Protein AF-A0A351AUH6-F1 (afdb_monomer_lite)

pLDDT: mean 73.46, std 10.76, range [46.72, 92.88]

Secondary structure (DSSP, 8-state):
-HHHHHHHHHHHHHHHTTSS-----HHHHHHHHT-HHHHHH-----HHHHHHHHHT----HHHHHHHHHHHHHHHHHHHHTS--

Radius of gyration: 15.94 Å; chains: 1; bounding box: 40×28×33 Å

Sequence (84 aa):
ISFYTFQAMSYVIDVYRNDTSVQKNPVYFGTYVALFPQLIAGPIVRYRDIADQLENRHENVAQFASGIKLFTVGLAKKVLLANQ

Structure (mmCIF, N/CA/C/O backbone):
data_AF-A0A351AUH6-F1
#
_entry.id   AF-A0A351AUH6-F1
#
loop_
_atom_site.group_PDB
_atom_site.id
_atom_site.type_symbol
_atom_site.label_atom_id
_atom_site.label_alt_id
_atom_site.label_comp_id
_atom_site.label_asym_id
_atom_site.label_entity_id
_atom_site.label_seq_id
_atom_site.pdbx_PDB_ins_code
_atom_site.Cartn_x
_atom_site.Cartn_y
_atom_site.Cartn_z
_atom_site.occupancy
_atom_site.B_iso_or_equiv
_atom_site.auth_seq_id
_atom_site.auth_comp_id
_atom_site.auth_asym_id
_atom_site.auth_atom_id
_atom_site.pdbx_PDB_model_num
ATOM 1 N N . ILE A 1 1 ? 9.752 7.291 8.031 1.00 62.38 1 ILE A N 1
ATOM 2 C CA . ILE A 1 1 ? 9.099 7.744 9.288 1.00 62.38 1 ILE A CA 1
ATOM 3 C C . ILE A 1 1 ? 7.991 8.753 8.988 1.00 62.38 1 ILE A C 1
ATOM 5 O O . ILE A 1 1 ? 6.862 8.485 9.363 1.00 62.38 1 ILE A O 1
ATOM 9 N N . SER A 1 2 ? 8.252 9.826 8.233 1.00 68.31 2 SER A N 1
ATOM 10 C CA . SER A 1 2 ? 7.240 10.855 7.922 1.00 68.31 2 SER A CA 1
ATOM 11 C C . SER A 1 2 ? 5.965 10.329 7.236 1.00 68.31 2 SER A C 1
ATOM 13 O O . SER A 1 2 ? 4.868 10.763 7.566 1.00 68.31 2 SER A O 1
ATOM 15 N N . PHE A 1 3 ? 6.073 9.346 6.333 1.00 71.25 3 PHE A N 1
ATOM 16 C CA . PHE A 1 3 ? 4.897 8.721 5.705 1.00 71.25 3 PHE A CA 1
ATOM 17 C C . PHE A 1 3 ? 3.997 7.987 6.710 1.00 71.25 3 PHE A C 1
ATOM 19 O O . PHE A 1 3 ? 2.787 8.191 6.697 1.00 71.25 3 PHE A O 1
ATOM 26 N N . TYR A 1 4 ? 4.584 7.223 7.638 1.00 69.44 4 TYR A N 1
ATOM 27 C CA . TYR A 1 4 ? 3.835 6.537 8.697 1.00 69.44 4 TYR A CA 1
ATOM 28 C C . TYR A 1 4 ? 3.041 7.522 9.554 1.00 69.44 4 TYR A C 1
ATOM 30 O O . TYR A 1 4 ? 1.876 7.283 9.862 1.00 69.44 4 TYR A O 1
ATOM 38 N N . THR A 1 5 ? 3.654 8.650 9.919 1.00 74.88 5 THR A N 1
ATOM 39 C CA . THR A 1 5 ? 2.987 9.661 10.742 1.00 74.88 5 THR A CA 1
ATOM 40 C C . THR A 1 5 ? 1.848 10.343 9.990 1.00 74.88 5 THR A C 1
ATOM 42 O O . THR A 1 5 ? 0.779 10.523 10.565 1.00 74.88 5 THR A O 1
ATOM 45 N N . PHE A 1 6 ? 2.020 10.665 8.703 1.00 75.25 6 PHE A N 1
ATOM 46 C CA . PHE A 1 6 ? 0.937 11.245 7.901 1.00 75.25 6 PHE A CA 1
ATOM 47 C C . PHE A 1 6 ? -0.228 10.269 7.709 1.00 75.25 6 PHE A C 1
ATOM 49 O O . PHE A 1 6 ? -1.382 10.668 7.841 1.00 75.25 6 PHE A O 1
ATOM 56 N N . GLN A 1 7 ? 0.060 8.988 7.476 1.00 70.88 7 GLN A N 1
ATOM 57 C CA . GLN A 1 7 ? -0.962 7.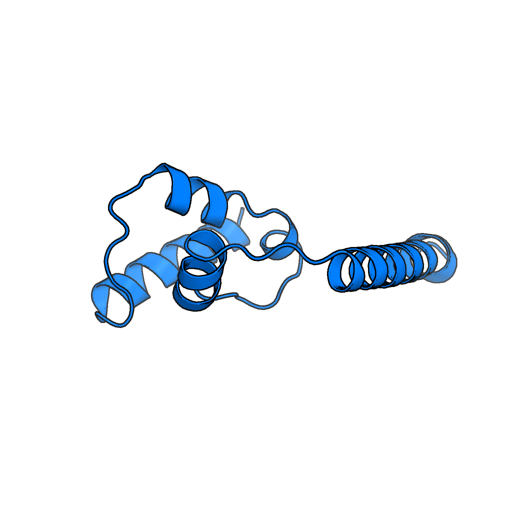957 7.301 1.00 70.88 7 GLN A CA 1
ATOM 58 C C . GLN A 1 7 ? -1.738 7.688 8.601 1.00 70.88 7 GLN A C 1
ATOM 60 O O . GLN A 1 7 ? -2.966 7.590 8.576 1.00 70.88 7 GLN A O 1
ATOM 65 N N . ALA A 1 8 ? -1.044 7.637 9.743 1.00 74.25 8 ALA A N 1
ATOM 66 C CA . ALA A 1 8 ? -1.669 7.484 11.055 1.00 74.25 8 ALA A CA 1
ATOM 67 C C . ALA A 1 8 ? -2.537 8.698 11.426 1.00 74.25 8 ALA A C 1
ATOM 69 O O . ALA A 1 8 ? -3.665 8.524 11.883 1.00 74.25 8 ALA A O 1
ATOM 70 N N . MET A 1 9 ? -2.054 9.924 11.183 1.00 78.75 9 MET A N 1
ATOM 71 C CA . MET A 1 9 ? -2.845 11.138 11.412 1.00 78.75 9 MET A CA 1
ATOM 72 C C . MET A 1 9 ? -4.079 11.191 10.509 1.00 78.75 9 MET A C 1
ATOM 74 O O . MET A 1 9 ? -5.162 11.489 11.002 1.00 78.75 9 MET A O 1
ATOM 78 N N . SER A 1 10 ? -3.945 10.853 9.220 1.00 74.50 10 SER A N 1
ATOM 79 C CA . SER A 1 10 ? -5.086 10.796 8.296 1.00 74.50 10 SER A CA 1
ATOM 80 C C . SER A 1 10 ? -6.150 9.818 8.787 1.00 74.50 10 SER A C 1
ATOM 82 O O . SER A 1 10 ? -7.319 10.176 8.838 1.00 74.50 10 SER A O 1
ATOM 84 N N . TYR A 1 11 ? -5.752 8.622 9.234 1.00 72.31 11 TYR A N 1
ATOM 85 C CA . TYR A 1 11 ? -6.690 7.634 9.769 1.00 72.31 11 TYR A CA 1
ATOM 86 C C . TYR A 1 11 ? -7.434 8.145 11.013 1.00 72.31 11 TYR A C 1
ATOM 88 O O . TYR A 1 11 ? -8.651 8.008 11.103 1.00 72.31 11 TYR A O 1
ATOM 96 N N . VAL A 1 12 ? -6.728 8.778 11.956 1.00 78.38 12 VAL A N 1
ATOM 97 C CA . VAL A 1 12 ? -7.354 9.352 13.161 1.00 78.38 12 VAL A CA 1
ATOM 98 C C . VAL A 1 12 ? -8.329 10.479 12.803 1.00 78.38 12 VAL A C 1
ATOM 100 O O . VAL A 1 12 ? -9.410 10.554 13.384 1.00 78.38 12 VAL A O 1
ATOM 103 N N . ILE A 1 13 ? -7.982 11.329 11.831 1.00 78.88 13 ILE A N 1
ATOM 104 C CA . ILE A 1 13 ? -8.847 12.416 11.349 1.00 78.88 13 ILE A CA 1
ATOM 105 C C . ILE A 1 13 ? -10.096 11.860 10.645 1.00 78.88 13 ILE A C 1
ATOM 107 O O . ILE A 1 13 ? -11.197 12.345 10.906 1.00 78.88 13 ILE A O 1
ATOM 111 N N . ASP A 1 14 ? -9.950 10.836 9.804 1.00 72.62 14 ASP A N 1
ATOM 112 C CA . ASP A 1 14 ? -11.061 10.212 9.071 1.00 72.62 14 ASP A CA 1
ATOM 113 C C . ASP A 1 14 ? -12.033 9.485 10.019 1.00 72.62 14 ASP A C 1
ATOM 115 O O . ASP A 1 14 ? -13.252 9.555 9.843 1.00 72.62 14 ASP A O 1
ATOM 119 N N . VAL A 1 15 ? -11.511 8.850 11.075 1.00 77.25 15 VAL A N 1
ATOM 120 C CA . VAL A 1 15 ? -12.319 8.264 12.157 1.00 77.25 15 VAL A CA 1
ATOM 121 C C . VAL A 1 15 ? -13.037 9.353 12.956 1.00 77.25 15 VAL A C 1
ATOM 123 O O . VAL A 1 15 ? -14.226 9.222 13.238 1.00 77.25 15 VAL A O 1
ATOM 126 N N . TYR A 1 16 ? -12.351 10.450 13.293 1.00 74.75 16 TYR A N 1
ATOM 127 C CA . TYR A 1 16 ? -12.957 11.578 14.008 1.00 74.75 16 TYR A CA 1
ATOM 128 C C . TYR A 1 16 ? -14.091 12.240 13.205 1.00 74.75 16 TYR A C 1
ATOM 130 O O . TYR A 1 16 ? -15.087 12.674 13.779 1.00 74.75 16 TYR A O 1
ATOM 138 N N . ARG A 1 17 ? -13.973 12.278 11.872 1.00 76.69 17 ARG A N 1
ATOM 139 C CA . ARG A 1 17 ? -15.000 12.800 10.957 1.00 76.69 17 ARG A CA 1
ATOM 140 C C . ARG A 1 17 ? -16.162 11.837 10.689 1.00 76.69 17 ARG A C 1
ATOM 142 O O . ARG A 1 17 ? -17.081 12.222 9.976 1.00 76.69 17 ARG A O 1
ATOM 149 N N . ASN A 1 18 ? -16.157 10.626 11.261 1.00 67.06 18 ASN A N 1
ATOM 150 C CA . ASN A 1 18 ? -17.100 9.541 10.943 1.00 67.06 18 ASN A CA 1
ATOM 151 C C . ASN A 1 18 ? -17.126 9.138 9.451 1.00 67.06 18 ASN A C 1
ATOM 153 O O . ASN A 1 18 ? -18.053 8.458 9.016 1.00 67.06 18 ASN A O 1
ATOM 157 N N . ASP A 1 19 ? -16.104 9.492 8.665 1.00 63.53 19 ASP A N 1
ATOM 158 C CA . ASP A 1 19 ? -16.015 9.108 7.247 1.00 63.53 19 ASP A CA 1
ATOM 159 C C . ASP A 1 19 ? -15.638 7.624 7.074 1.00 63.53 19 ASP A C 1
ATOM 161 O O . ASP A 1 19 ? -15.840 7.032 6.010 1.00 63.53 19 ASP A O 1
ATOM 165 N N . THR A 1 20 ? -15.073 7.007 8.119 1.00 61.81 20 THR A N 1
ATOM 166 C CA . THR A 1 20 ? -14.658 5.598 8.140 1.00 61.81 20 THR A CA 1
ATOM 167 C C . THR A 1 20 ? -14.982 4.959 9.492 1.00 61.81 20 THR A C 1
ATOM 169 O O . THR A 1 20 ? -14.705 5.530 10.545 1.00 61.81 20 THR A O 1
ATOM 172 N N . SER A 1 21 ? -15.552 3.751 9.481 1.00 63.66 21 SER A N 1
ATOM 173 C CA . SER A 1 21 ? -15.851 2.990 10.699 1.00 63.66 21 SER A CA 1
ATOM 174 C C . SER A 1 21 ? -14.574 2.567 11.427 1.00 63.66 21 SER A C 1
ATOM 176 O O . SER A 1 21 ? -13.649 2.049 10.795 1.00 63.66 21 SER A O 1
ATOM 178 N N . VAL A 1 22 ? -14.551 2.710 12.758 1.00 64.75 22 VAL A N 1
ATOM 179 C CA . VAL A 1 22 ? -13.431 2.255 13.600 1.00 64.75 22 VAL A CA 1
ATOM 180 C C . VAL A 1 22 ? -13.159 0.778 13.354 1.00 64.75 22 VAL A C 1
ATOM 182 O O . VAL A 1 22 ? -14.023 -0.075 13.573 1.00 64.75 22 VAL A O 1
ATOM 185 N N . GLN A 1 23 ? -11.935 0.471 12.944 1.00 63.97 23 GLN A N 1
ATOM 186 C CA . GLN A 1 23 ? -11.519 -0.906 12.745 1.00 63.97 23 GLN A CA 1
ATOM 187 C C . GLN A 1 23 ? -11.193 -1.565 14.066 1.00 63.97 23 GLN A C 1
ATOM 189 O O . GLN A 1 23 ? -10.277 -1.168 14.781 1.00 63.97 23 GLN A O 1
ATOM 194 N N . LYS A 1 24 ? -11.992 -2.580 14.388 1.00 66.38 24 LYS A N 1
ATOM 195 C CA . LYS A 1 24 ? -11.934 -3.292 15.667 1.00 66.38 24 LYS A CA 1
ATOM 196 C C . LYS A 1 24 ? -10.875 -4.394 15.679 1.00 66.38 24 LYS A C 1
ATOM 198 O O . LYS A 1 24 ? -10.547 -4.898 16.747 1.00 66.38 24 LYS A O 1
ATOM 203 N N . ASN A 1 25 ? -10.346 -4.774 14.512 1.00 72.38 25 ASN A N 1
ATOM 204 C CA . ASN A 1 25 ? -9.345 -5.825 14.395 1.00 72.38 25 ASN A CA 1
ATOM 205 C C . ASN A 1 25 ? -7.935 -5.222 14.223 1.00 72.38 25 ASN A C 1
ATOM 207 O O . ASN A 1 25 ? -7.648 -4.633 13.174 1.00 72.38 25 ASN A O 1
ATOM 211 N N . PRO A 1 26 ? -7.031 -5.400 15.204 1.00 71.19 26 PRO A N 1
ATOM 212 C CA . PRO A 1 26 ? -5.670 -4.877 15.124 1.00 71.19 26 PRO A CA 1
ATOM 213 C C . PRO A 1 26 ? -4.847 -5.503 13.990 1.00 71.19 26 PRO A C 1
ATOM 215 O O . PRO A 1 26 ? -3.890 -4.884 13.536 1.00 71.19 26 PRO A O 1
ATOM 218 N N . VAL A 1 27 ? -5.218 -6.691 13.493 1.00 74.25 27 VAL A N 1
ATOM 219 C CA . VAL A 1 27 ? -4.527 -7.355 12.376 1.00 74.25 27 VAL A CA 1
ATOM 220 C C . VAL A 1 27 ? -4.745 -6.592 11.071 1.00 74.25 27 VAL A C 1
ATOM 222 O O . VAL A 1 27 ? -3.773 -6.279 10.394 1.00 74.25 27 VAL A O 1
ATOM 225 N N . TYR A 1 28 ? -5.987 -6.214 10.749 1.00 69.88 28 TYR A N 1
ATOM 226 C CA . TYR A 1 28 ? -6.281 -5.444 9.532 1.00 69.88 28 TYR A CA 1
ATOM 227 C C . TYR A 1 28 ? -5.637 -4.055 9.566 1.00 69.88 28 TYR A C 1
ATOM 229 O O . TYR A 1 28 ? -5.068 -3.607 8.570 1.00 69.88 28 TYR A O 1
ATOM 237 N N . PHE A 1 29 ? -5.637 -3.413 10.738 1.00 72.12 29 PHE A N 1
ATOM 238 C CA . PHE A 1 29 ? -4.920 -2.156 10.937 1.00 72.12 29 PHE A CA 1
ATOM 239 C C . PHE A 1 29 ? -3.401 -2.328 10.785 1.00 72.12 29 PHE A C 1
ATOM 241 O O . PHE A 1 29 ?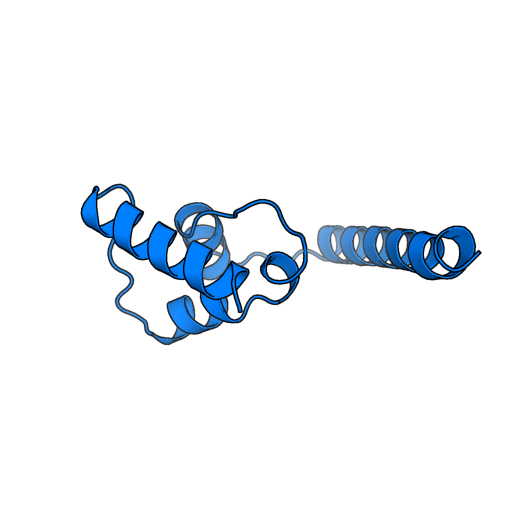 -2.750 -1.537 10.106 1.00 72.12 29 PHE A O 1
ATOM 248 N N . GLY A 1 30 ? -2.833 -3.393 11.357 1.00 72.25 30 GLY A N 1
ATOM 249 C CA . GLY A 1 30 ? -1.417 -3.724 11.220 1.00 72.25 30 GLY A CA 1
ATOM 250 C C . GLY A 1 30 ? -1.010 -3.966 9.766 1.00 72.25 30 GLY A C 1
ATOM 251 O O . GLY A 1 30 ? 0.003 -3.431 9.326 1.00 72.25 30 GLY A O 1
ATOM 252 N N . THR A 1 31 ? -1.816 -4.698 8.993 1.00 73.81 31 THR A N 1
ATOM 253 C CA . THR A 1 31 ? -1.573 -4.934 7.560 1.00 73.81 31 THR A CA 1
ATOM 254 C C . THR A 1 31 ? -1.650 -3.645 6.744 1.00 73.81 31 THR A C 1
ATOM 256 O O . THR A 1 31 ? -0.825 -3.452 5.855 1.00 73.81 31 THR A O 1
ATOM 259 N N . TYR A 1 32 ? -2.578 -2.740 7.069 1.00 70.50 32 TYR A N 1
ATOM 260 C CA . TYR A 1 32 ? -2.664 -1.415 6.449 1.00 70.50 32 TYR A CA 1
ATOM 261 C C . TYR A 1 32 ? -1.410 -0.569 6.714 1.00 70.50 32 TYR A C 1
ATOM 263 O O . TYR A 1 32 ? -0.819 -0.026 5.782 1.00 70.50 32 TYR A O 1
AT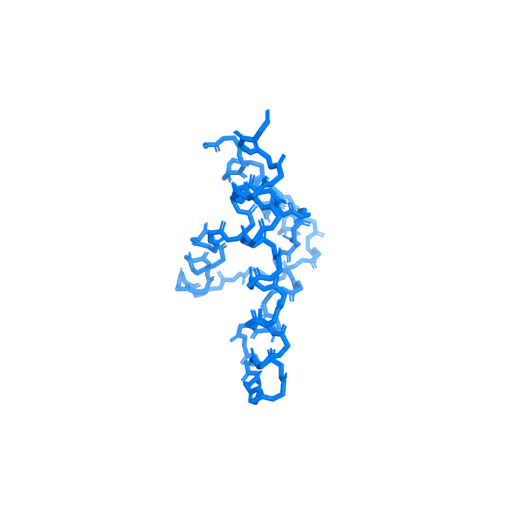OM 271 N N . VAL A 1 33 ? -0.967 -0.498 7.973 1.00 69.12 33 VAL A N 1
ATOM 272 C CA . VAL A 1 33 ? 0.224 0.276 8.364 1.00 69.12 33 VAL A CA 1
ATOM 273 C C . VAL A 1 33 ? 1.512 -0.350 7.818 1.00 69.12 33 VAL A C 1
ATOM 275 O O . VAL A 1 33 ? 2.447 0.371 7.485 1.00 69.12 33 VAL A O 1
ATOM 278 N N . ALA A 1 34 ? 1.576 -1.678 7.701 1.00 70.19 34 ALA A N 1
ATOM 279 C CA . ALA A 1 34 ? 2.745 -2.408 7.210 1.00 70.19 34 ALA A CA 1
ATOM 280 C C . ALA A 1 34 ? 2.790 -2.570 5.676 1.00 70.19 34 ALA A C 1
ATOM 282 O O . ALA A 1 34 ? 3.714 -3.205 5.158 1.00 70.19 34 ALA A O 1
ATOM 283 N N . LEU A 1 35 ? 1.824 -2.018 4.928 1.00 70.81 35 LEU A N 1
ATOM 284 C CA . LEU A 1 35 ? 1.753 -2.157 3.473 1.00 70.81 35 LEU A CA 1
ATOM 285 C C . LEU A 1 35 ? 2.855 -1.328 2.779 1.00 70.81 35 LEU A C 1
ATOM 287 O O . LEU A 1 35 ? 2.683 -0.170 2.398 1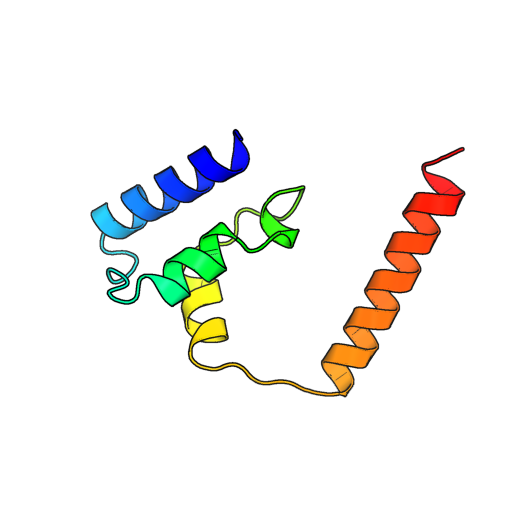.00 70.81 35 LEU A O 1
ATOM 291 N N . PHE A 1 36 ? 4.012 -1.961 2.584 1.00 60.66 36 PHE A N 1
ATOM 292 C CA . PHE A 1 36 ? 5.249 -1.366 2.058 1.00 60.66 36 PHE A CA 1
ATOM 293 C C . PHE A 1 36 ? 5.134 -0.554 0.744 1.00 60.66 36 PHE A C 1
ATOM 295 O O . PHE A 1 36 ? 5.803 0.477 0.643 1.00 60.66 36 PHE A O 1
ATOM 302 N N . PRO A 1 37 ? 4.289 -0.915 -0.248 1.00 55.88 37 PRO A N 1
ATOM 303 C CA . PRO A 1 37 ? 4.145 -0.144 -1.488 1.00 55.88 37 PRO A CA 1
ATOM 304 C C . PRO A 1 37 ? 3.687 1.305 -1.273 1.00 55.88 37 PRO A C 1
ATOM 306 O O . PRO A 1 37 ? 4.076 2.196 -2.025 1.00 55.88 37 PRO A O 1
ATOM 309 N N . GLN A 1 38 ? 2.888 1.559 -0.234 1.00 56.62 38 GLN A N 1
ATOM 310 C CA . GLN A 1 38 ? 2.372 2.897 0.079 1.00 56.62 38 GLN A CA 1
ATOM 311 C C . GLN A 1 38 ? 3.370 3.734 0.877 1.00 56.62 38 GLN A C 1
ATOM 313 O O . GLN A 1 38 ? 3.325 4.959 0.844 1.00 56.62 38 GLN A O 1
ATOM 318 N N . LEU A 1 39 ? 4.312 3.072 1.547 1.00 54.38 39 LEU A N 1
ATOM 319 C CA . LEU A 1 39 ? 5.245 3.689 2.482 1.00 54.38 39 LEU A CA 1
ATOM 320 C C . LEU A 1 39 ? 6.435 4.383 1.812 1.00 54.38 39 LEU A C 1
ATOM 322 O O . LEU A 1 39 ? 7.124 5.162 2.471 1.00 54.38 39 LEU A O 1
ATOM 326 N N . ILE A 1 40 ? 6.694 4.096 0.532 1.00 52.44 40 ILE A N 1
ATOM 327 C CA . ILE A 1 40 ? 7.900 4.571 -0.162 1.00 52.44 40 ILE A CA 1
ATOM 328 C C . ILE A 1 40 ? 7.590 5.667 -1.185 1.00 52.44 40 ILE A C 1
ATOM 330 O O . ILE A 1 40 ? 8.354 6.626 -1.258 1.00 52.44 40 ILE A O 1
ATOM 334 N N . ALA A 1 41 ? 6.509 5.549 -1.971 1.00 46.72 41 ALA A N 1
ATOM 335 C CA . ALA A 1 41 ? 6.156 6.532 -3.010 1.00 46.72 41 ALA A CA 1
ATOM 336 C C . ALA A 1 41 ? 4.768 6.295 -3.655 1.00 46.72 41 ALA A C 1
ATOM 338 O O . ALA A 1 41 ? 4.600 6.511 -4.856 1.00 46.72 41 ALA A O 1
ATOM 339 N N . GLY A 1 42 ? 3.779 5.795 -2.907 1.00 57.19 42 GLY A N 1
ATOM 340 C CA . GLY A 1 42 ? 2.415 5.620 -3.424 1.00 57.19 42 GLY A CA 1
ATOM 341 C C . GLY A 1 42 ? 1.545 6.869 -3.213 1.00 57.19 42 GLY A C 1
ATOM 342 O O . GLY A 1 42 ? 1.818 7.633 -2.285 1.00 57.19 42 GLY A O 1
ATOM 343 N N . PRO A 1 43 ? 0.485 7.096 -4.020 1.00 55.03 43 PRO A N 1
ATOM 344 C CA . PRO A 1 43 ? -0.558 8.064 -3.668 1.00 55.03 43 PRO A CA 1
ATOM 345 C C . PRO A 1 43 ? -1.081 7.766 -2.255 1.00 55.03 43 PRO A C 1
ATOM 347 O O . PRO A 1 43 ? -1.107 6.605 -1.854 1.00 55.03 43 PRO A O 1
ATOM 350 N N . ILE A 1 44 ? -1.478 8.795 -1.497 1.00 61.28 44 ILE A N 1
ATOM 351 C CA . ILE A 1 44 ? -2.032 8.622 -0.144 1.00 61.28 44 ILE A CA 1
ATOM 352 C C . ILE A 1 44 ? -3.324 7.806 -0.273 1.00 61.28 44 ILE A C 1
ATOM 354 O O . ILE A 1 44 ? -4.370 8.341 -0.634 1.00 61.28 44 ILE A O 1
ATOM 358 N N . VAL A 1 45 ? -3.236 6.494 -0.049 1.00 61.28 45 VAL A N 1
ATOM 359 C CA . VAL A 1 45 ? -4.385 5.593 -0.141 1.00 61.28 45 VAL A CA 1
ATOM 360 C C . VAL A 1 45 ? -5.153 5.683 1.167 1.00 61.28 45 VAL A C 1
ATOM 362 O O . VAL A 1 45 ? -4.580 5.531 2.246 1.00 61.28 45 VAL A O 1
ATOM 365 N N . ARG A 1 46 ? -6.454 5.957 1.076 1.00 65.31 46 ARG A N 1
ATOM 366 C CA . ARG A 1 46 ? -7.320 6.036 2.250 1.00 65.31 46 ARG A CA 1
ATOM 367 C C . ARG A 1 46 ? -7.634 4.641 2.754 1.00 65.31 46 ARG A C 1
ATOM 369 O O . ARG A 1 46 ? -7.828 3.713 1.972 1.00 65.31 46 ARG A O 1
ATOM 376 N N . TYR A 1 47 ? -7.760 4.519 4.070 1.00 66.94 47 TYR A N 1
ATOM 377 C CA . TYR A 1 47 ? -8.061 3.251 4.721 1.00 66.94 47 TYR A CA 1
ATOM 378 C C . TYR A 1 47 ? -9.318 2.575 4.147 1.00 66.94 47 TYR A C 1
ATOM 380 O O . TYR A 1 47 ? -9.306 1.372 3.905 1.00 66.94 47 TYR A O 1
ATOM 388 N N . ARG A 1 48 ? -10.376 3.348 3.868 1.00 67.44 48 ARG A N 1
ATOM 389 C CA . ARG A 1 48 ? -11.652 2.839 3.340 1.00 67.44 48 ARG A CA 1
ATOM 390 C C . ARG A 1 48 ? -11.501 2.062 2.028 1.00 67.44 48 ARG A C 1
ATOM 392 O O . ARG A 1 48 ? -12.120 1.019 1.873 1.00 67.44 48 ARG A O 1
ATOM 399 N N . ASP A 1 49 ? -10.634 2.531 1.134 1.00 69.00 49 ASP A N 1
ATOM 400 C CA . ASP A 1 49 ? -10.427 1.915 -0.182 1.00 69.00 49 ASP A CA 1
ATOM 401 C C . ASP A 1 49 ? -9.686 0.565 -0.079 1.00 69.00 49 ASP A C 1
ATOM 403 O O . ASP A 1 49 ? -9.809 -0.286 -0.960 1.00 69.00 49 ASP A O 1
ATOM 407 N N . ILE A 1 50 ? -8.920 0.357 1.001 1.00 71.62 50 ILE A N 1
ATOM 408 C CA . ILE A 1 50 ? -8.191 -0.894 1.267 1.00 71.62 50 ILE A CA 1
ATOM 409 C C . ILE A 1 50 ? -8.997 -1.827 2.165 1.00 71.62 50 ILE A C 1
ATOM 411 O O . ILE A 1 50 ? -8.885 -3.037 2.016 1.00 71.62 50 ILE A O 1
ATOM 415 N N . ALA A 1 51 ? -9.813 -1.293 3.075 1.00 71.88 51 ALA A N 1
ATOM 416 C CA . ALA A 1 51 ? -10.656 -2.079 3.970 1.00 71.88 51 ALA A CA 1
ATOM 417 C C . ALA A 1 51 ? -11.522 -3.072 3.184 1.00 71.88 51 ALA A C 1
ATOM 419 O O . ALA A 1 51 ? -11.472 -4.268 3.461 1.00 71.88 51 ALA A O 1
ATOM 420 N N . ASP A 1 52 ? -12.197 -2.592 2.136 1.00 70.88 52 ASP A N 1
ATOM 421 C CA . ASP A 1 52 ? -13.028 -3.432 1.271 1.00 70.88 52 ASP A CA 1
ATOM 422 C C . ASP A 1 52 ? -12.202 -4.488 0.518 1.00 70.88 52 ASP A C 1
ATOM 424 O O . ASP A 1 52 ? -12.660 -5.614 0.335 1.00 70.88 52 ASP A O 1
ATOM 428 N N . GLN A 1 53 ? -10.967 -4.162 0.115 1.00 70.75 53 GLN A N 1
ATOM 429 C CA . GLN A 1 53 ? -10.064 -5.092 -0.582 1.00 70.75 53 GLN A CA 1
ATOM 430 C C . GLN A 1 53 ? -9.429 -6.132 0.354 1.00 70.75 53 GLN A C 1
ATOM 432 O O . GLN A 1 53 ? -9.125 -7.244 -0.077 1.00 70.75 53 GLN A O 1
ATOM 437 N N . LEU A 1 54 ? -9.213 -5.779 1.623 1.00 71.94 54 LEU A N 1
ATOM 438 C CA . LEU A 1 54 ? -8.733 -6.677 2.675 1.00 71.94 54 LEU A CA 1
ATOM 439 C C . LEU A 1 54 ? -9.833 -7.648 3.109 1.00 71.94 54 LEU A C 1
ATOM 441 O O . LEU A 1 54 ? -9.553 -8.827 3.316 1.00 71.94 54 LEU A O 1
ATOM 445 N N . GLU A 1 55 ? -11.065 -7.156 3.236 1.00 72.00 55 GLU A N 1
ATOM 446 C CA . GLU A 1 55 ? -12.220 -7.951 3.652 1.00 72.00 55 GLU A CA 1
ATOM 447 C C . GLU A 1 55 ? -12.737 -8.846 2.513 1.00 72.00 55 GLU A C 1
ATOM 449 O O . GLU A 1 55 ? -13.031 -10.018 2.742 1.00 72.00 55 GLU A O 1
ATOM 454 N N . ASN A 1 56 ? -12.743 -8.350 1.269 1.00 72.06 56 ASN A N 1
ATOM 455 C CA . ASN A 1 56 ? -13.175 -9.083 0.072 1.00 72.06 56 ASN A CA 1
ATOM 456 C C . ASN A 1 56 ? -12.018 -9.295 -0.917 1.00 72.06 56 ASN A C 1
ATOM 458 O O . ASN A 1 56 ? -12.043 -8.834 -2.060 1.00 72.06 56 ASN A O 1
ATOM 462 N N . ARG A 1 57 ? -10.969 -9.998 -0.480 1.00 70.06 57 ARG A N 1
ATOM 463 C CA . ARG A 1 57 ? -9.799 -10.272 -1.324 1.00 70.06 57 ARG A CA 1
ATOM 464 C C . ARG A 1 57 ? -10.141 -11.239 -2.463 1.00 70.06 57 ARG A C 1
ATOM 466 O O . ARG A 1 57 ? -10.379 -12.423 -2.228 1.00 70.06 57 ARG A O 1
ATOM 473 N N . HIS A 1 58 ? -10.062 -10.758 -3.702 1.00 74.25 58 HIS A N 1
ATOM 474 C CA . HIS A 1 58 ? -10.164 -11.578 -4.910 1.00 74.25 58 HIS A CA 1
ATOM 475 C C . HIS A 1 58 ? -8.806 -11.672 -5.608 1.00 74.25 58 HIS A C 1
ATOM 477 O O . HIS A 1 58 ? -8.239 -10.664 -6.016 1.00 74.25 58 HIS A O 1
ATOM 483 N N . GLU A 1 59 ? -8.299 -12.892 -5.772 1.00 74.56 59 GLU A N 1
ATOM 484 C CA . GLU A 1 59 ? -7.047 -13.162 -6.481 1.00 74.56 59 GLU A CA 1
ATOM 485 C C . GLU A 1 59 ? -7.361 -13.676 -7.891 1.00 74.56 59 GLU A C 1
ATOM 487 O O . GLU A 1 59 ? -8.078 -14.666 -8.050 1.00 74.56 59 GLU A O 1
ATOM 492 N N . ASN A 1 60 ? -6.823 -13.026 -8.925 1.00 85.62 60 ASN A N 1
ATOM 493 C CA . ASN A 1 60 ? -6.972 -13.461 -10.314 1.00 85.62 60 ASN A CA 1
ATOM 494 C C . ASN A 1 60 ? -5.600 -13.627 -10.979 1.00 85.62 60 ASN A C 1
ATOM 496 O O . ASN A 1 60 ? -4.770 -12.717 -10.969 1.00 85.62 60 ASN A O 1
ATOM 500 N N . VAL A 1 61 ? -5.390 -14.768 -11.639 1.00 86.75 61 VAL A N 1
ATOM 501 C CA . VAL A 1 61 ? -4.169 -15.079 -12.400 1.00 86.75 61 VAL A CA 1
ATOM 502 C C . VAL A 1 61 ? -3.877 -14.022 -13.473 1.00 86.75 61 VAL A C 1
ATOM 504 O O . VAL A 1 61 ? -2.721 -13.664 -13.689 1.00 86.75 61 VAL A O 1
ATOM 507 N N . ALA A 1 62 ? -4.908 -13.458 -14.109 1.00 87.38 62 ALA A N 1
ATOM 508 C CA . ALA A 1 62 ? -4.744 -12.386 -15.090 1.00 87.38 62 ALA A CA 1
ATOM 509 C C . ALA A 1 62 ? -4.202 -11.091 -14.455 1.00 87.38 62 ALA A C 1
ATOM 511 O O . ALA A 1 62 ? -3.322 -10.438 -15.023 1.00 87.38 62 ALA A O 1
ATOM 512 N N . GLN A 1 63 ? -4.683 -10.738 -13.258 1.00 84.00 63 GLN A N 1
ATOM 513 C CA . GLN A 1 63 ? -4.184 -9.580 -12.512 1.00 84.00 63 GLN A CA 1
ATOM 514 C C . GLN A 1 63 ? -2.750 -9.812 -12.035 1.00 84.00 63 GLN A C 1
ATOM 516 O O . GLN A 1 63 ? -1.918 -8.913 -12.147 1.00 84.00 63 GLN A O 1
ATOM 521 N N . PHE A 1 64 ? -2.431 -11.033 -11.603 1.00 86.25 64 PHE A N 1
ATOM 522 C CA . PHE A 1 64 ? -1.076 -11.418 -11.220 1.00 86.25 64 PHE A CA 1
ATOM 523 C C . PHE A 1 64 ? -0.087 -11.305 -12.391 1.00 86.25 64 PHE A C 1
ATOM 525 O O . PHE A 1 64 ? 0.962 -10.672 -12.260 1.00 86.25 64 PHE A O 1
ATOM 532 N N . ALA A 1 65 ? -0.442 -11.831 -13.568 1.00 89.50 65 ALA A N 1
ATOM 533 C CA . ALA A 1 65 ? 0.383 -11.726 -14.772 1.00 89.50 65 ALA A CA 1
ATOM 534 C C . ALA A 1 65 ? 0.610 -10.262 -15.194 1.00 89.50 65 ALA A C 1
ATOM 536 O O . ALA A 1 65 ? 1.731 -9.871 -15.532 1.00 89.50 65 ALA A O 1
ATOM 537 N N . SER A 1 66 ? -0.434 -9.429 -15.120 1.00 88.31 66 SER A N 1
ATOM 538 C CA . SER A 1 66 ? -0.314 -7.988 -15.363 1.00 88.31 66 SER A CA 1
ATOM 539 C C . SER A 1 66 ? 0.597 -7.305 -14.334 1.00 88.31 66 SER A C 1
ATOM 541 O O . SER A 1 66 ? 1.416 -6.462 -14.703 1.00 88.31 66 SER A O 1
ATOM 543 N N . GLY A 1 67 ? 0.498 -7.692 -13.059 1.00 86.50 67 GLY A N 1
ATOM 544 C CA . GLY A 1 67 ? 1.348 -7.197 -11.976 1.00 86.50 67 GLY A CA 1
ATOM 545 C C . GLY A 1 67 ? 2.825 -7.519 -12.197 1.00 86.50 67 GLY A C 1
ATOM 546 O O . GLY A 1 67 ? 3.660 -6.620 -12.113 1.00 86.50 67 GLY A O 1
ATOM 547 N N . ILE A 1 68 ? 3.144 -8.762 -12.578 1.00 90.81 68 ILE A N 1
ATOM 548 C CA . ILE A 1 68 ? 4.514 -9.170 -12.926 1.00 90.81 68 ILE A CA 1
ATOM 549 C C . ILE A 1 68 ? 5.037 -8.342 -14.095 1.00 90.81 68 ILE A C 1
ATOM 551 O O . ILE A 1 68 ? 6.133 -7.799 -14.012 1.00 90.81 68 ILE A O 1
ATOM 555 N N . LYS A 1 69 ? 4.253 -8.188 -15.168 1.00 90.62 69 LYS A N 1
ATOM 556 C CA . LYS A 1 69 ? 4.664 -7.387 -16.328 1.00 90.62 69 LYS A CA 1
ATOM 557 C C . LYS A 1 69 ? 4.999 -5.949 -15.924 1.00 90.62 69 LYS A C 1
ATOM 559 O O . LYS A 1 69 ? 6.033 -5.422 -16.335 1.00 90.62 69 LYS A O 1
ATOM 564 N N . LEU A 1 70 ? 4.142 -5.316 -15.120 1.00 88.62 70 LEU A N 1
ATOM 565 C CA . LEU A 1 70 ? 4.360 -3.951 -14.644 1.00 88.62 70 LEU A CA 1
ATOM 566 C C . LEU A 1 70 ? 5.606 -3.861 -13.753 1.00 88.62 70 LEU A C 1
ATOM 568 O O . LEU A 1 70 ? 6.413 -2.946 -13.924 1.00 88.62 70 LEU A O 1
ATOM 572 N N . PHE A 1 71 ? 5.793 -4.835 -12.861 1.00 89.31 71 PHE A N 1
ATOM 573 C CA . PHE A 1 71 ? 6.968 -4.936 -12.002 1.00 89.31 71 PHE A CA 1
ATOM 574 C C . PHE A 1 71 ? 8.256 -5.076 -12.8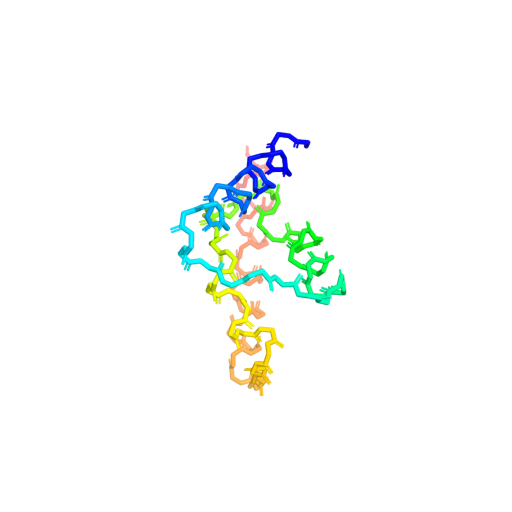18 1.00 89.31 71 PHE A C 1
ATOM 576 O O . PHE A 1 71 ? 9.187 -4.303 -12.617 1.00 89.31 71 PHE A O 1
ATOM 583 N N . THR A 1 72 ? 8.303 -5.994 -13.788 1.00 92.88 72 THR A N 1
ATOM 584 C CA . THR A 1 72 ? 9.475 -6.208 -14.647 1.00 92.88 72 THR A CA 1
ATOM 585 C C . THR A 1 72 ? 9.822 -4.957 -15.451 1.00 92.88 72 THR A C 1
ATOM 587 O O . THR A 1 72 ? 10.991 -4.585 -15.522 1.00 92.88 72 THR A O 1
ATOM 590 N N . VAL A 1 73 ? 8.829 -4.258 -16.014 1.00 91.19 73 VAL A N 1
ATOM 591 C CA . VAL A 1 73 ? 9.060 -3.000 -16.747 1.00 91.19 73 VAL A CA 1
ATOM 592 C C . VAL A 1 73 ? 9.558 -1.894 -15.815 1.00 91.19 73 VAL A C 1
ATOM 594 O O . VAL A 1 73 ? 10.492 -1.173 -16.167 1.00 91.19 73 VAL A O 1
ATOM 597 N N . GLY A 1 74 ? 8.962 -1.747 -14.629 1.00 87.44 74 GLY A N 1
ATOM 598 C CA . GLY A 1 74 ? 9.401 -0.771 -13.628 1.00 87.44 74 GLY A CA 1
ATOM 599 C C . GLY A 1 74 ? 10.827 -1.037 -13.147 1.00 87.44 74 GLY A C 1
ATOM 600 O O . GLY A 1 74 ? 11.641 -0.115 -13.088 1.00 87.44 74 GLY A O 1
ATOM 601 N N . LEU A 1 75 ? 11.151 -2.306 -12.889 1.00 88.06 75 LEU A N 1
ATOM 602 C CA . LEU A 1 75 ? 12.484 -2.750 -12.497 1.00 88.06 75 LEU A CA 1
ATOM 603 C C . LEU A 1 75 ? 13.505 -2.479 -13.606 1.00 88.06 75 LEU A C 1
ATOM 605 O O . LEU A 1 75 ? 14.549 -1.893 -13.336 1.00 88.06 75 LEU A O 1
ATOM 609 N N . ALA A 1 76 ? 13.184 -2.826 -14.854 1.00 91.06 76 ALA A N 1
ATOM 610 C CA . ALA A 1 76 ? 14.046 -2.556 -16.000 1.00 91.06 76 ALA A CA 1
ATOM 611 C C . ALA A 1 76 ? 14.323 -1.054 -16.152 1.00 91.06 76 ALA A C 1
ATOM 613 O O . ALA A 1 76 ? 15.475 -0.655 -16.281 1.00 91.06 76 ALA A O 1
ATOM 614 N N . LYS A 1 77 ? 13.295 -0.199 -16.051 1.00 86.94 77 LYS A N 1
ATOM 615 C CA . LYS A 1 77 ? 13.477 1.262 -16.073 1.00 86.94 77 LYS A CA 1
ATOM 616 C C . LYS A 1 77 ? 14.371 1.746 -14.930 1.00 86.94 77 LYS 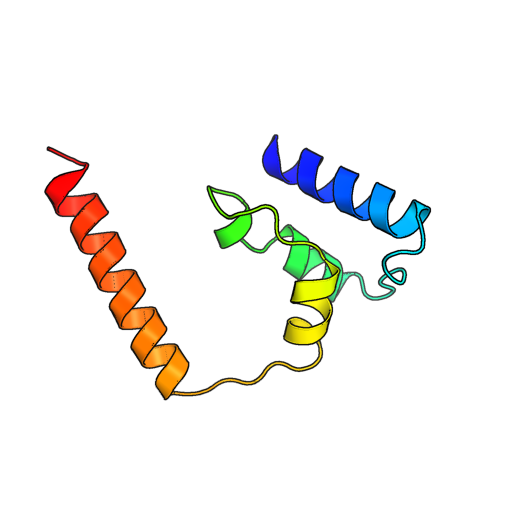A C 1
ATOM 618 O O . LYS A 1 77 ? 15.250 2.570 -15.159 1.00 86.94 77 LYS A O 1
ATOM 623 N N . LYS A 1 78 ? 14.174 1.235 -13.711 1.00 87.50 78 LYS A N 1
ATOM 624 C CA . LYS A 1 78 ? 14.967 1.643 -12.545 1.00 87.50 78 LYS A CA 1
ATOM 625 C C . LYS A 1 78 ? 16.436 1.236 -12.677 1.00 87.50 78 LYS A C 1
ATOM 627 O O . LYS A 1 78 ? 17.305 2.038 -12.368 1.00 87.50 78 LYS A O 1
ATOM 632 N N . VAL A 1 79 ? 16.702 0.014 -13.130 1.00 88.88 79 VAL A N 1
ATOM 633 C CA . VAL A 1 79 ? 18.063 -0.530 -13.228 1.00 88.88 79 VAL A CA 1
ATOM 634 C C . VAL A 1 79 ? 18.811 0.028 -14.437 1.00 88.88 79 VAL A C 1
ATOM 636 O O . VAL A 1 79 ? 19.993 0.325 -14.321 1.00 88.88 79 VAL A O 1
ATOM 639 N N . LEU A 1 80 ? 18.144 0.172 -15.584 1.00 85.62 80 LEU A N 1
ATOM 640 C CA . LEU A 1 80 ? 18.808 0.511 -16.846 1.00 85.62 80 LEU A CA 1
ATOM 641 C C . LEU A 1 80 ? 18.880 2.018 -17.107 1.00 85.62 80 LEU A C 1
ATOM 643 O O . LEU A 1 80 ? 19.865 2.472 -17.673 1.00 85.62 80 LEU A O 1
ATOM 647 N N . LEU A 1 81 ? 17.849 2.785 -16.731 1.00 84.06 81 LEU A N 1
ATOM 648 C CA . LEU A 1 81 ? 17.755 4.211 -17.077 1.00 84.06 81 LEU A CA 1
ATOM 649 C C . LEU A 1 81 ? 18.043 5.144 -15.906 1.00 84.06 81 LEU A C 1
ATOM 651 O O . LEU A 1 81 ? 18.485 6.257 -16.133 1.00 84.06 81 LEU A O 1
ATOM 655 N N . ALA A 1 82 ? 17.747 4.730 -14.671 1.00 77.50 82 ALA A N 1
ATOM 656 C CA . ALA A 1 82 ? 17.901 5.603 -13.504 1.00 77.50 82 ALA A CA 1
ATOM 657 C C . ALA A 1 82 ? 19.248 5.440 -12.776 1.00 77.50 82 ALA A C 1
ATOM 659 O O . ALA A 1 82 ? 19.486 6.150 -11.802 1.00 77.50 82 ALA A O 1
ATOM 660 N N . ASN A 1 83 ? 20.078 4.487 -13.212 1.00 66.75 83 ASN A N 1
ATOM 661 C CA . ASN A 1 83 ? 21.456 4.296 -12.746 1.00 66.75 83 ASN A CA 1
ATOM 662 C C . ASN A 1 83 ? 22.506 4.720 -13.795 1.00 66.75 83 ASN A C 1
ATOM 664 O O . ASN A 1 83 ? 23.700 4.601 -13.520 1.00 66.75 83 ASN A O 1
ATOM 668 N N . GLN A 1 84 ? 22.070 5.171 -14.978 1.00 50.56 84 GLN A N 1
ATOM 669 C CA . GLN A 1 84 ? 22.858 6.066 -15.830 1.00 50.56 84 GLN A CA 1
ATOM 670 C C . GLN A 1 84 ? 22.594 7.504 -15.393 1.00 50.56 84 GLN A C 1
ATOM 672 O O . GLN A 1 84 ? 23.560 8.294 -15.431 1.00 50.56 84 GLN A O 1
#

Foldseek 3Di:
DVQLVVLVVLQVVCVVVVVDDDDPDVVLVVCVSPVVVSSPDDDNDHSVVVVCCVVDPDDDPVVVVVVVVVVVVVVCCCVPPVVD